Protein AF-A0A177HLP7-F1 (afdb_monomer_lite)

Organism: NCBI:txid1716141

pLDDT: mean 94.76, std 8.41, range [44.91, 98.31]

Structure (mmCIF, N/CA/C/O backbone):
data_AF-A0A177HLP7-F1
#
_entry.id   AF-A0A177HLP7-F1
#
loop_
_atom_site.group_PDB
_atom_site.id
_atom_site.type_symbol
_atom_site.label_atom_id
_atom_site.label_alt_id
_atom_site.label_comp_id
_atom_site.label_asym_id
_atom_site.label_entity_id
_atom_site.label_seq_id
_atom_site.pdbx_PDB_ins_code
_atom_site.Cartn_x
_atom_site.Cartn_y
_atom_site.Cartn_z
_atom_site.occupancy
_atom_site.B_iso_or_equiv
_atom_site.auth_seq_id
_atom_site.auth_comp_id
_atom_site.auth_asym_id
_atom_site.auth_atom_id
_atom_site.pdbx_PDB_model_num
ATOM 1 N N . MET A 1 1 ? -20.344 21.125 16.247 1.00 44.91 1 MET A N 1
ATOM 2 C CA . MET A 1 1 ? -20.320 20.098 15.185 1.00 44.91 1 MET A CA 1
ATOM 3 C C . MET A 1 1 ? -20.722 18.790 15.845 1.00 44.91 1 MET A C 1
ATOM 5 O O . MET A 1 1 ? -20.071 18.422 16.813 1.00 44.91 1 MET A O 1
ATOM 9 N N . SER A 1 2 ? -21.839 18.174 15.446 1.00 52.16 2 SER A N 1
ATOM 10 C CA . SER A 1 2 ? -22.228 16.844 15.954 1.00 52.16 2 SER A CA 1
ATOM 11 C C . SER A 1 2 ? -21.073 15.859 15.712 1.00 52.16 2 SER A C 1
ATOM 13 O O . SER A 1 2 ? -20.428 16.004 14.669 1.00 52.16 2 SER A O 1
ATOM 15 N N . PRO A 1 3 ? -20.762 14.903 16.610 1.00 56.22 3 PRO A N 1
ATOM 16 C CA . PRO A 1 3 ? -19.753 13.902 16.302 1.00 56.22 3 PRO A CA 1
ATOM 17 C C . PRO A 1 3 ? -20.235 13.139 15.069 1.00 56.22 3 PRO A C 1
ATOM 19 O O . PRO A 1 3 ? -21.320 12.556 15.076 1.00 56.22 3 PRO A O 1
ATOM 22 N N . THR A 1 4 ? -19.465 13.204 13.985 1.00 69.94 4 THR A N 1
ATOM 23 C CA . THR A 1 4 ? -19.700 12.400 12.788 1.00 69.94 4 THR A CA 1
ATOM 24 C C . THR A 1 4 ? -19.876 10.954 13.243 1.00 69.94 4 THR A C 1
ATOM 26 O O . THR A 1 4 ? -19.045 10.452 14.005 1.00 69.94 4 THR A O 1
ATOM 29 N N . SER A 1 5 ? -20.979 10.306 12.859 1.00 83.50 5 SER A N 1
ATOM 30 C CA . SER A 1 5 ? -21.214 8.903 13.205 1.00 83.50 5 SER A CA 1
ATOM 31 C C . SER A 1 5 ? -19.992 8.088 12.795 1.00 83.50 5 SER A C 1
ATOM 33 O O . SER A 1 5 ? -19.585 8.141 11.632 1.00 83.50 5 SER A O 1
ATOM 35 N N . ARG A 1 6 ? -19.384 7.380 13.749 1.00 93.31 6 ARG A N 1
ATOM 36 C CA . ARG A 1 6 ? -18.213 6.555 13.460 1.00 93.31 6 ARG A CA 1
ATOM 37 C C . ARG A 1 6 ? -18.594 5.403 12.530 1.00 93.31 6 ARG A C 1
ATOM 39 O O . ARG A 1 6 ? -19.712 4.898 12.598 1.00 93.31 6 ARG A O 1
ATOM 46 N N . VAL A 1 7 ? -17.665 4.993 11.675 1.00 97.06 7 VAL A N 1
ATOM 47 C CA . VAL A 1 7 ? -17.879 3.955 10.659 1.00 97.06 7 VAL A CA 1
ATOM 48 C C . VAL A 1 7 ? -17.278 2.620 11.091 1.00 97.06 7 VAL A C 1
ATOM 50 O O . VAL A 1 7 ? -16.302 2.585 11.839 1.00 97.06 7 VAL A O 1
ATOM 53 N N . GLY A 1 8 ? -17.856 1.515 10.615 1.00 97.81 8 GLY A N 1
ATOM 54 C CA . GLY A 1 8 ? -17.287 0.176 10.813 1.00 97.81 8 GLY A CA 1
ATOM 55 C C . GLY A 1 8 ? -16.086 -0.107 9.906 1.00 97.81 8 GLY A C 1
ATOM 56 O O . GLY A 1 8 ? -15.218 -0.886 10.280 1.00 97.81 8 GLY A O 1
ATOM 57 N N . ILE A 1 9 ? -16.017 0.549 8.741 1.00 97.44 9 ILE A N 1
ATOM 58 C CA . ILE A 1 9 ? -14.895 0.467 7.800 1.00 97.44 9 ILE A CA 1
ATOM 59 C C . ILE A 1 9 ? -14.521 1.880 7.354 1.00 97.44 9 ILE A C 1
ATOM 61 O O . ILE A 1 9 ? -15.386 2.630 6.902 1.00 97.44 9 ILE A O 1
ATOM 65 N N . ALA A 1 10 ? -13.241 2.228 7.458 1.00 97.81 10 ALA A N 1
ATOM 66 C CA . ALA A 1 10 ? -12.674 3.464 6.924 1.00 97.81 10 ALA A CA 1
ATOM 67 C C . ALA A 1 10 ? -11.608 3.105 5.882 1.00 97.81 10 ALA A C 1
ATOM 69 O O . ALA A 1 10 ? -10.745 2.273 6.154 1.00 97.81 10 ALA A O 1
ATOM 70 N N . ALA A 1 11 ? -11.674 3.692 4.686 1.00 98.12 11 ALA A N 1
ATOM 71 C CA . ALA A 1 11 ? -10.855 3.258 3.558 1.00 98.12 11 ALA A CA 1
ATOM 72 C C . ALA A 1 11 ? -10.055 4.400 2.923 1.00 98.12 11 ALA A C 1
ATOM 74 O O . ALA A 1 11 ? -10.560 5.511 2.766 1.00 98.12 11 ALA A O 1
ATOM 75 N N . CYS A 1 12 ? -8.831 4.090 2.501 1.00 98.25 12 CYS A N 1
ATOM 76 C CA . CYS A 1 12 ? -8.007 4.921 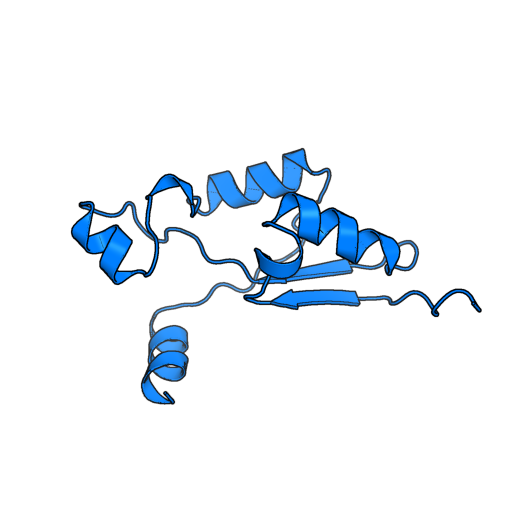1.632 1.00 98.25 12 CYS A CA 1
ATOM 77 C C . CYS A 1 12 ? -7.289 4.011 0.628 1.00 98.25 12 CYS A C 1
ATOM 79 O O . CYS A 1 12 ? -6.383 3.270 0.994 1.00 98.25 12 CYS A O 1
ATOM 81 N N . VAL A 1 13 ? -7.718 4.025 -0.633 1.00 97.75 13 VAL A N 1
ATOM 82 C CA . VAL A 1 13 ? -7.222 3.102 -1.664 1.00 97.75 13 VAL A CA 1
ATOM 83 C C . VAL A 1 13 ? -6.532 3.911 -2.755 1.00 97.75 13 VAL A C 1
ATOM 85 O O . VAL A 1 13 ? -7.197 4.664 -3.462 1.00 97.75 13 VAL A O 1
ATOM 88 N N . GLY A 1 14 ? -5.206 3.785 -2.863 1.00 95.69 14 GLY A N 1
ATOM 89 C CA . GLY A 1 14 ? -4.398 4.494 -3.861 1.00 95.69 14 GLY A CA 1
ATOM 90 C C . GLY A 1 14 ? -4.307 6.009 -3.643 1.00 95.69 14 GLY A C 1
ATOM 91 O O . GLY A 1 14 ? -4.115 6.749 -4.603 1.00 95.69 14 GLY A O 1
ATOM 92 N N . ALA A 1 15 ? -4.500 6.488 -2.408 1.00 97.38 15 ALA A N 1
ATOM 93 C CA . ALA A 1 15 ? -4.595 7.922 -2.112 1.00 97.38 15 ALA A CA 1
ATOM 94 C C . ALA A 1 15 ? -3.987 8.323 -0.756 1.00 97.38 15 ALA A C 1
ATOM 96 O O . ALA A 1 15 ? -4.370 9.333 -0.163 1.00 97.38 15 ALA A O 1
ATOM 97 N N . THR A 1 16 ? -3.034 7.553 -0.239 1.00 96.75 16 THR A N 1
ATOM 98 C CA . THR A 1 16 ? -2.424 7.808 1.078 1.00 96.75 16 THR A CA 1
ATOM 99 C C . THR A 1 16 ? -1.567 9.073 1.117 1.00 96.75 16 THR A C 1
ATOM 101 O O . THR A 1 16 ? -1.267 9.601 2.189 1.00 96.75 16 THR A O 1
ATOM 104 N N . CYS A 1 17 ? -1.266 9.656 -0.046 1.00 93.06 17 CYS A N 1
ATOM 105 C CA . CYS A 1 17 ? -0.715 11.002 -0.167 1.00 93.06 17 CYS A CA 1
ATOM 106 C C . CYS A 1 17 ? -1.578 12.072 0.531 1.00 93.06 17 CYS A C 1
ATOM 108 O O . CYS A 1 17 ? -1.027 13.052 1.028 1.00 93.06 17 CYS A O 1
ATOM 110 N N . ILE A 1 18 ? -2.897 11.863 0.669 1.00 94.12 18 ILE A N 1
ATOM 111 C CA . ILE A 1 18 ? -3.799 12.748 1.433 1.00 94.12 18 ILE A CA 1
ATOM 112 C C . ILE A 1 18 ? -3.378 12.832 2.910 1.00 94.12 18 ILE A C 1
ATOM 114 O O . ILE A 1 18 ? -3.524 13.879 3.539 1.00 94.12 18 ILE A O 1
ATOM 118 N N . GLY A 1 19 ? -2.842 11.739 3.459 1.00 95.00 19 GLY A N 1
ATOM 119 C CA . GLY A 1 19 ? -2.297 11.673 4.811 1.00 95.00 19 GLY A CA 1
ATOM 120 C C . GLY A 1 19 ? -0.786 11.881 4.890 1.00 95.00 19 GLY A C 1
ATOM 121 O O . GLY A 1 19 ? -0.225 11.691 5.962 1.00 95.00 19 GLY A O 1
ATOM 122 N N . GLY A 1 20 ? -0.107 12.236 3.795 1.00 95.19 20 GLY A N 1
ATOM 123 C CA . GLY A 1 20 ? 1.358 12.294 3.763 1.00 95.19 20 GLY A CA 1
ATOM 124 C C . GLY A 1 20 ? 2.030 10.916 3.852 1.00 95.19 20 GLY A C 1
ATOM 125 O O . GLY A 1 20 ? 3.121 10.808 4.405 1.00 95.19 20 GLY A O 1
ATOM 126 N N . GLY A 1 21 ? 1.373 9.870 3.341 1.00 95.00 21 GLY A N 1
ATOM 127 C CA . GLY A 1 21 ? 1.835 8.478 3.353 1.00 95.00 21 GLY A CA 1
ATOM 128 C C . GLY A 1 21 ? 1.048 7.585 4.319 1.00 95.00 21 GLY A C 1
ATOM 129 O O . GLY A 1 21 ? 0.064 8.016 4.936 1.00 95.00 21 GLY A O 1
ATOM 130 N N . VAL A 1 22 ? 1.489 6.329 4.457 1.00 96.56 22 VAL A N 1
ATOM 131 C CA . VAL A 1 22 ? 0.837 5.311 5.306 1.00 96.56 22 VAL A CA 1
ATOM 132 C C . VAL A 1 22 ? 0.625 5.790 6.751 1.00 96.56 22 VAL A C 1
ATOM 134 O O . VAL A 1 22 ? -0.520 5.731 7.208 1.00 96.56 22 VAL A O 1
ATOM 137 N N . PRO A 1 23 ? 1.637 6.317 7.479 1.00 97.25 23 PRO A N 1
ATOM 138 C CA . PRO A 1 23 ? 1.475 6.636 8.901 1.00 97.25 23 PRO A CA 1
ATOM 139 C C . PRO A 1 23 ? 0.396 7.686 9.167 1.00 97.25 23 PRO A C 1
ATOM 141 O O . PRO A 1 23 ? -0.465 7.509 10.031 1.00 97.25 23 PRO A O 1
ATOM 144 N N . GLY A 1 24 ? 0.403 8.776 8.396 1.00 97.75 24 GLY A N 1
ATOM 145 C CA . GLY A 1 24 ? -0.591 9.831 8.563 1.00 97.75 24 GLY A CA 1
ATOM 146 C C . GLY A 1 24 ? -1.972 9.411 8.064 1.00 97.75 24 GLY A C 1
ATOM 147 O O . GLY A 1 24 ? -2.974 9.785 8.669 1.00 97.75 24 GLY A O 1
ATOM 148 N N . THR A 1 25 ? -2.053 8.558 7.039 1.00 98.00 25 THR A N 1
ATOM 149 C CA . THR A 1 25 ? -3.330 7.976 6.599 1.00 98.00 25 THR A CA 1
ATOM 150 C C . THR A 1 25 ? -3.945 7.083 7.676 1.00 98.00 25 THR A C 1
ATOM 152 O O . THR A 1 25 ? -5.135 7.212 7.961 1.00 98.00 25 THR A O 1
ATOM 155 N N . VAL A 1 26 ? -3.150 6.230 8.331 1.00 98.00 26 VAL A N 1
ATOM 156 C CA . VAL A 1 26 ? -3.603 5.405 9.464 1.00 98.00 26 VAL A CA 1
ATOM 157 C C . VAL A 1 26 ? -4.174 6.279 10.583 1.00 98.00 26 VAL A C 1
ATOM 159 O O . VAL A 1 26 ? -5.278 6.025 11.070 1.00 98.00 26 VAL A O 1
ATOM 162 N N . GLU A 1 27 ? -3.468 7.345 10.959 1.00 97.38 27 GLU A N 1
ATOM 163 C CA . GLU A 1 27 ? -3.931 8.286 11.982 1.00 97.38 27 GLU A CA 1
ATOM 164 C C . GLU A 1 27 ? -5.236 8.993 11.577 1.00 97.38 27 GLU A C 1
ATOM 166 O O . GLU A 1 27 ? -6.154 9.130 12.389 1.00 97.38 27 GLU A O 1
ATOM 171 N N . LEU A 1 28 ? -5.365 9.400 10.310 1.00 96.38 28 LEU A N 1
ATOM 172 C CA . LEU A 1 28 ? -6.591 10.013 9.798 1.00 96.38 28 LEU A CA 1
ATOM 173 C C . LEU A 1 28 ? -7.784 9.051 9.855 1.00 96.38 28 LEU A C 1
ATOM 175 O O . LEU A 1 28 ? -8.844 9.431 10.358 1.00 96.38 28 LEU A O 1
ATOM 179 N N . LEU A 1 29 ? -7.623 7.812 9.385 1.00 97.19 29 LEU A N 1
AT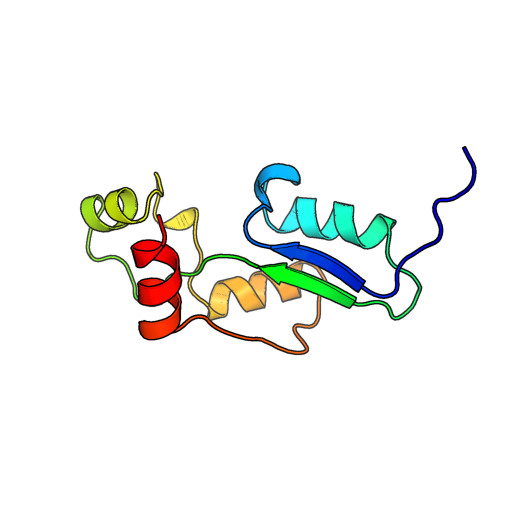OM 180 C CA . LEU A 1 29 ? -8.710 6.828 9.347 1.00 97.19 29 LEU A CA 1
ATOM 181 C C . LEU A 1 29 ? -9.156 6.406 10.757 1.00 97.19 29 LEU A C 1
ATOM 183 O O . LEU A 1 29 ? -10.359 6.277 11.007 1.00 97.19 29 LEU A O 1
ATOM 187 N N . ARG A 1 30 ? -8.221 6.269 11.710 1.00 96.31 30 ARG A N 1
ATOM 188 C CA . ARG A 1 30 ? -8.516 5.916 13.114 1.00 96.31 30 ARG A CA 1
ATOM 189 C C . ARG A 1 30 ? -9.513 6.864 13.781 1.00 96.31 30 ARG A C 1
ATOM 191 O O . ARG A 1 30 ? -10.338 6.421 14.580 1.00 96.31 30 ARG A O 1
ATOM 198 N N . ARG A 1 31 ? -9.500 8.152 13.428 1.00 95.31 31 ARG A N 1
ATOM 199 C CA . ARG A 1 31 ? -10.411 9.168 13.996 1.00 95.31 31 ARG A CA 1
ATOM 200 C C . ARG A 1 31 ? -11.878 8.918 13.649 1.00 95.31 31 ARG A C 1
ATOM 202 O O . ARG A 1 31 ? -12.761 9.321 14.406 1.00 95.31 31 ARG A O 1
ATOM 209 N N . SER A 1 32 ? -12.138 8.247 12.531 1.00 94.38 32 SER A N 1
ATOM 210 C CA . SER A 1 32 ? -13.487 7.954 12.043 1.00 94.38 32 SER A CA 1
ATOM 211 C C . SER A 1 32 ? -13.991 6.567 12.446 1.00 94.38 32 SER A C 1
ATOM 213 O O . SER A 1 32 ? -15.186 6.308 12.308 1.00 94.38 32 SER A O 1
ATOM 215 N N . LEU A 1 33 ? -13.130 5.684 12.963 1.00 96.25 33 LEU A N 1
ATOM 216 C CA . LEU A 1 33 ? -13.480 4.288 13.224 1.00 96.25 33 LEU A CA 1
ATOM 217 C C . LEU A 1 33 ? -14.228 4.064 14.538 1.00 96.25 33 LEU A C 1
ATOM 219 O O . LEU A 1 33 ? -13.837 4.530 15.615 1.00 96.25 33 LEU A O 1
ATOM 223 N N . ALA A 1 34 ? -15.312 3.295 14.446 1.00 96.31 34 ALA A N 1
ATOM 224 C CA . ALA A 1 34 ? -15.999 2.743 15.603 1.00 96.31 34 ALA A CA 1
ATOM 225 C C . ALA A 1 34 ? -15.086 1.737 16.335 1.00 96.31 34 ALA A C 1
ATOM 227 O O . ALA A 1 34 ? -14.205 1.147 15.704 1.00 96.31 34 ALA A O 1
ATOM 228 N N . PRO A 1 35 ? -15.270 1.515 17.651 1.00 94.25 35 PRO A N 1
ATOM 229 C CA . PRO A 1 35 ? -14.584 0.431 18.351 1.00 94.25 35 PRO A CA 1
ATOM 230 C C . PRO A 1 35 ? -14.787 -0.908 17.626 1.00 94.25 35 PRO A C 1
ATOM 232 O O . PRO A 1 35 ? -15.918 -1.258 17.294 1.00 94.25 35 PRO A O 1
ATOM 235 N N . GLY A 1 36 ? -13.697 -1.632 17.361 1.00 93.50 36 GLY A N 1
ATOM 236 C CA . GLY A 1 36 ? -13.721 -2.886 16.595 1.00 93.50 36 GLY A CA 1
ATOM 237 C C . GLY A 1 36 ? -13.874 -2.727 15.075 1.00 93.50 36 GLY A C 1
ATOM 238 O O . GLY A 1 36 ? -14.004 -3.730 14.382 1.00 93.50 36 GLY A O 1
ATOM 239 N N . GLY A 1 37 ? -13.877 -1.499 14.549 1.00 96.31 37 GLY A N 1
ATOM 240 C CA . GLY A 1 37 ? -13.892 -1.244 13.109 1.00 96.31 37 GLY A CA 1
ATOM 241 C C . GLY A 1 37 ? -12.548 -1.532 12.427 1.00 96.31 37 GLY A C 1
ATOM 242 O O . GLY A 1 37 ? -11.514 -1.652 13.081 1.00 96.31 37 GLY A O 1
ATOM 243 N N . MET A 1 38 ? -12.568 -1.608 11.096 1.00 97.56 38 MET A N 1
ATOM 244 C CA . MET A 1 38 ? -11.420 -1.985 10.264 1.00 97.56 38 MET A CA 1
ATOM 245 C C . MET A 1 38 ? -10.984 -0.861 9.322 1.00 97.56 38 MET A C 1
ATOM 247 O O . MET A 1 38 ? -11.807 -0.127 8.775 1.00 97.56 38 MET A O 1
ATOM 251 N N . MET A 1 39 ? -9.678 -0.760 9.079 1.00 97.81 39 MET A N 1
ATOM 252 C CA . MET A 1 39 ? -9.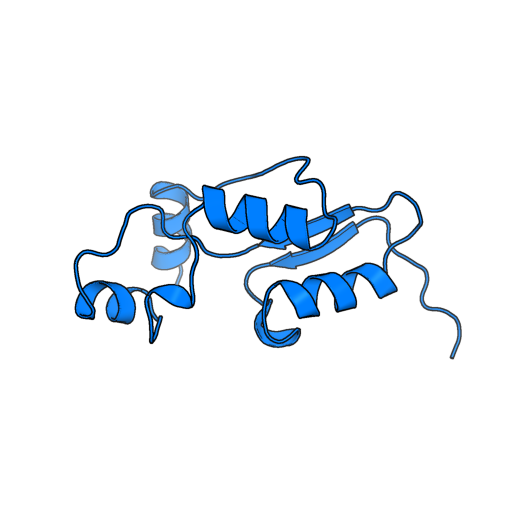141 0.074 8.002 1.00 97.81 39 MET A CA 1
ATOM 253 C C . MET A 1 39 ? -8.951 -0.759 6.737 1.00 97.81 39 MET A C 1
ATOM 255 O O . MET A 1 39 ? -8.503 -1.899 6.815 1.00 97.81 39 MET A O 1
ATOM 259 N N . LEU A 1 40 ? -9.243 -0.168 5.580 1.00 98.31 40 LEU A N 1
ATOM 260 C CA . LEU A 1 40 ? -8.863 -0.708 4.277 1.00 98.31 40 LEU A CA 1
ATOM 261 C C . LEU A 1 40 ? -7.885 0.262 3.615 1.00 98.31 40 LEU A C 1
ATOM 263 O O . LEU A 1 40 ? -8.265 1.378 3.260 1.00 98.31 40 LEU A O 1
ATOM 267 N N . ILE A 1 41 ? -6.634 -0.157 3.457 1.00 98.31 41 ILE A N 1
ATOM 268 C CA . ILE A 1 41 ? -5.583 0.669 2.864 1.00 98.31 41 ILE A CA 1
ATOM 269 C C . ILE A 1 41 ? -5.072 -0.022 1.602 1.00 98.31 41 ILE A C 1
ATOM 271 O O . ILE A 1 41 ? -4.660 -1.177 1.649 1.00 98.31 41 ILE A O 1
ATOM 275 N N . GLY A 1 42 ? -5.146 0.678 0.471 1.00 97.94 42 GLY A N 1
ATOM 276 C CA . GLY A 1 42 ? -4.584 0.223 -0.797 1.00 97.94 42 GLY A CA 1
ATOM 277 C C . GLY A 1 42 ? -3.298 0.975 -1.089 1.00 97.94 42 GLY A C 1
ATOM 278 O O . GLY A 1 42 ? -3.355 2.183 -1.316 1.00 97.94 42 GLY A O 1
ATOM 279 N N . GLU A 1 43 ? -2.179 0.256 -1.093 1.00 97.25 43 GLU A N 1
ATOM 280 C CA . GLU A 1 43 ? -0.834 0.805 -1.272 1.00 97.25 43 GLU A CA 1
ATOM 281 C C . GLU A 1 43 ? -0.030 -0.020 -2.277 1.00 97.25 43 GLU A C 1
ATOM 283 O O . GLU A 1 43 ? -0.191 -1.247 -2.329 1.00 97.25 43 GLU A O 1
ATOM 288 N N . PRO A 1 44 ? 0.830 0.617 -3.089 1.00 96.62 44 PRO A N 1
ATOM 289 C CA . PRO A 1 44 ? 1.743 -0.109 -3.946 1.00 96.62 44 PRO A CA 1
ATOM 290 C C . PRO A 1 44 ? 2.880 -0.720 -3.118 1.00 96.62 44 PRO A C 1
ATOM 292 O O . PRO A 1 44 ? 3.245 -0.240 -2.047 1.00 96.62 44 PRO A O 1
ATOM 295 N N . TYR A 1 45 ? 3.473 -1.780 -3.656 1.00 97.38 45 TYR A N 1
ATOM 296 C CA . TYR A 1 45 ? 4.668 -2.410 -3.108 1.00 97.38 45 TYR A CA 1
ATOM 297 C C . TYR A 1 45 ? 5.559 -2.906 -4.249 1.00 97.38 45 TYR A C 1
ATOM 299 O O . TYR A 1 45 ? 5.081 -3.211 -5.349 1.00 97.38 45 TYR A O 1
ATOM 307 N N . TRP A 1 46 ? 6.858 -3.047 -3.993 1.00 97.62 46 TRP A N 1
ATOM 308 C CA . TRP A 1 46 ? 7.766 -3.662 -4.956 1.00 97.62 46 TRP A CA 1
ATOM 309 C C . TRP A 1 46 ? 7.518 -5.168 -5.014 1.00 97.62 46 TRP A C 1
ATOM 311 O O . TRP A 1 46 ? 7.916 -5.922 -4.126 1.00 97.62 46 TRP A O 1
ATOM 321 N N . ARG A 1 47 ? 6.877 -5.639 -6.090 1.00 96.31 47 ARG A N 1
ATOM 322 C CA . ARG A 1 47 ? 6.727 -7.083 -6.352 1.00 96.31 47 ARG A CA 1
ATOM 323 C C . ARG A 1 47 ? 8.077 -7.768 -6.580 1.00 96.31 47 ARG A C 1
ATOM 325 O O . ARG A 1 47 ? 8.235 -8.954 -6.292 1.00 96.31 47 ARG A O 1
ATOM 332 N N . ARG A 1 48 ? 9.018 -7.034 -7.165 1.00 95.56 48 ARG A N 1
ATOM 333 C CA . ARG A 1 48 ? 10.419 -7.407 -7.342 1.00 95.56 48 ARG A CA 1
ATOM 334 C C . ARG A 1 48 ? 11.256 -6.170 -7.087 1.00 95.56 48 ARG A C 1
ATOM 336 O O . ARG A 1 48 ? 10.803 -5.063 -7.361 1.00 95.56 48 ARG A O 1
ATOM 343 N N . GLU A 1 49 ? 12.470 -6.403 -6.623 1.00 95.50 49 GLU A N 1
ATOM 344 C CA . GLU A 1 49 ? 13.506 -5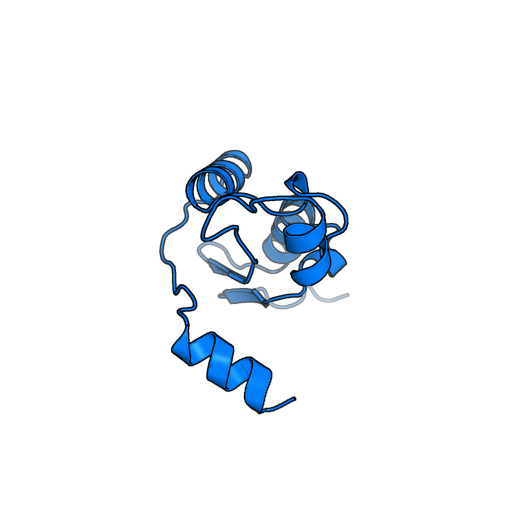.385 -6.549 1.00 95.50 49 GLU A CA 1
ATOM 345 C C . GLU A 1 49 ? 13.688 -4.716 -7.931 1.00 95.50 49 GLU A C 1
ATOM 347 O O . GLU A 1 49 ? 13.901 -5.439 -8.915 1.00 95.50 49 GLU A O 1
ATOM 352 N N . PRO A 1 50 ? 13.556 -3.380 -8.046 1.00 96.50 50 PRO A N 1
ATOM 353 C CA . PRO A 1 50 ? 13.816 -2.686 -9.302 1.00 96.50 50 PRO A CA 1
ATOM 354 C C . PRO A 1 50 ? 15.300 -2.801 -9.673 1.00 96.50 50 PRO A C 1
ATOM 356 O O . PRO A 1 50 ? 16.178 -2.709 -8.821 1.00 96.50 50 PRO A O 1
ATOM 359 N N . LEU A 1 51 ? 15.581 -3.022 -10.959 1.00 96.25 51 LEU A N 1
ATOM 360 C CA . LEU A 1 51 ? 16.943 -3.260 -11.457 1.00 96.25 51 LEU A CA 1
ATOM 361 C C . LEU A 1 51 ? 17.815 -2.001 -11.423 1.00 96.25 51 LEU A C 1
ATOM 363 O O . LEU A 1 51 ? 19.019 -2.082 -11.187 1.00 96.25 51 LEU A O 1
ATOM 367 N N . ASP A 1 52 ? 17.208 -0.851 -11.700 1.00 97.56 52 ASP A N 1
ATOM 368 C CA . ASP A 1 52 ? 17.880 0.430 -11.851 1.00 97.56 52 ASP A CA 1
ATOM 369 C C . ASP A 1 52 ? 16.916 1.605 -11.613 1.00 97.56 52 ASP A C 1
ATOM 371 O O . ASP A 1 52 ? 15.704 1.438 -11.451 1.00 97.56 52 ASP A O 1
ATOM 375 N N . GLN A 1 53 ? 17.474 2.817 -11.603 1.00 97.62 53 GLN A N 1
ATOM 376 C CA . GLN A 1 53 ? 16.717 4.059 -11.441 1.00 97.62 53 GLN A CA 1
ATOM 377 C C . GLN A 1 53 ? 15.703 4.278 -12.579 1.00 97.62 53 GLN A C 1
ATOM 379 O O . GLN A 1 53 ? 14.611 4.781 -12.330 1.00 97.62 53 GLN A O 1
ATOM 384 N N . ALA A 1 54 ? 16.012 3.839 -13.804 1.00 98.19 54 ALA A N 1
ATOM 385 C CA . ALA A 1 54 ? 15.081 3.937 -14.928 1.00 98.19 54 ALA A CA 1
ATOM 386 C C . ALA A 1 54 ? 13.813 3.097 -14.693 1.00 98.19 54 ALA A C 1
ATOM 388 O O . ALA A 1 54 ? 12.712 3.531 -15.024 1.00 98.19 54 ALA A O 1
ATOM 389 N N . THR A 1 55 ? 13.946 1.921 -14.069 1.00 97.56 55 THR A N 1
ATOM 390 C CA . THR A 1 55 ? 12.815 1.079 -13.656 1.00 97.56 55 THR A CA 1
ATOM 391 C C . THR A 1 55 ? 11.966 1.766 -12.582 1.00 97.56 55 THR A C 1
ATOM 393 O O . THR A 1 55 ? 10.741 1.716 -12.652 1.00 97.56 55 THR A O 1
ATOM 396 N N . VAL A 1 56 ? 12.597 2.433 -11.608 1.00 97.88 56 VAL A N 1
ATOM 397 C CA . VAL A 1 56 ? 11.900 3.187 -10.546 1.00 97.88 56 VAL A CA 1
ATOM 398 C C . VAL A 1 56 ? 11.068 4.327 -11.144 1.00 97.88 56 VAL A C 1
ATOM 400 O O . VAL A 1 56 ? 9.874 4.437 -10.858 1.00 97.88 56 VAL A O 1
ATOM 403 N N . GLU A 1 57 ? 11.671 5.112 -12.037 1.00 97.81 57 GLU A N 1
ATOM 404 C CA . GLU A 1 57 ? 11.016 6.229 -12.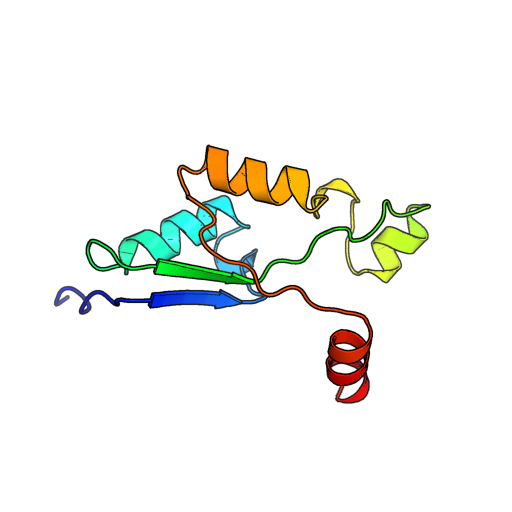728 1.00 97.81 57 GLU A CA 1
ATOM 405 C C . GLU A 1 57 ? 9.887 5.756 -13.654 1.00 97.81 57 GLU A C 1
ATOM 407 O O . GLU A 1 57 ? 8.820 6.370 -13.695 1.00 97.81 57 GLU A O 1
ATOM 412 N N . ALA A 1 58 ? 10.072 4.626 -14.347 1.00 96.19 58 ALA A N 1
ATOM 413 C CA . ALA A 1 58 ? 9.031 4.005 -15.168 1.00 96.19 58 ALA A CA 1
ATOM 414 C C . ALA A 1 58 ? 7.833 3.501 -14.340 1.00 96.19 58 ALA A C 1
ATOM 416 O O . ALA A 1 58 ? 6.732 3.374 -14.871 1.00 96.19 58 ALA A O 1
ATOM 417 N N . CYS A 1 59 ? 8.027 3.251 -13.042 1.00 95.94 59 CYS A N 1
ATOM 418 C CA . CYS A 1 59 ? 6.964 2.966 -12.077 1.00 95.94 59 CYS A CA 1
ATOM 419 C C . CYS A 1 59 ? 6.420 4.229 -11.383 1.00 95.94 59 CYS A C 1
ATOM 421 O O . CYS A 1 59 ? 5.720 4.117 -10.378 1.00 95.94 59 CYS A O 1
ATOM 423 N N . HIS A 1 60 ? 6.710 5.417 -11.922 1.00 94.62 60 HIS A N 1
ATOM 424 C CA . HIS A 1 60 ? 6.253 6.721 -11.433 1.00 94.62 60 HIS A CA 1
ATOM 425 C C . HIS A 1 60 ? 6.757 7.113 -10.038 1.00 94.62 60 HIS A C 1
ATOM 427 O O . HIS A 1 60 ? 6.173 7.995 -9.409 1.00 94.62 60 HIS A O 1
ATOM 433 N N . MET A 1 61 ? 7.843 6.502 -9.566 1.00 96.12 61 MET A N 1
ATOM 434 C CA . MET A 1 61 ? 8.498 6.869 -8.309 1.00 96.12 61 MET A CA 1
ATOM 435 C C . MET A 1 61 ? 9.762 7.678 -8.579 1.00 96.12 61 MET A C 1
ATOM 437 O O . MET A 1 61 ? 10.425 7.471 -9.595 1.00 96.12 61 MET A O 1
ATOM 441 N N . SER A 1 62 ? 10.129 8.581 -7.666 1.00 95.81 62 SER A N 1
ATOM 442 C CA . SER A 1 62 ? 11.395 9.324 -7.809 1.00 95.81 62 SER A CA 1
ATOM 443 C C . SER A 1 62 ? 12.563 8.567 -7.180 1.00 95.81 62 SER A C 1
ATOM 445 O O . SER A 1 62 ? 13.694 8.640 -7.662 1.00 95.81 62 SER A O 1
ATOM 447 N N . ARG A 1 63 ? 12.299 7.822 -6.103 1.00 95.81 63 ARG A N 1
ATOM 448 C CA . ARG A 1 63 ? 13.297 7.047 -5.362 1.00 95.81 63 ARG A CA 1
ATOM 449 C C . ARG A 1 63 ? 12.759 5.662 -5.039 1.00 95.81 63 ARG A C 1
ATOM 451 O O . ARG A 1 63 ? 11.576 5.490 -4.760 1.00 95.81 63 ARG A O 1
ATOM 458 N N . LYS A 1 64 ? 13.647 4.667 -5.034 1.00 95.44 64 LYS A N 1
ATOM 459 C CA . LYS A 1 64 ? 13.283 3.277 -4.734 1.00 95.44 64 LYS A CA 1
ATOM 460 C C . LYS A 1 64 ? 12.590 3.141 -3.371 1.00 95.44 64 LYS A C 1
ATOM 462 O O . LYS A 1 64 ? 11.628 2.395 -3.259 1.00 95.44 64 LYS A O 1
ATOM 467 N N . ASP A 1 65 ? 13.082 3.842 -2.357 1.00 93.62 65 ASP A N 1
ATOM 468 C CA . ASP A 1 65 ? 12.625 3.775 -0.964 1.00 93.62 65 ASP A CA 1
ATOM 469 C C . ASP A 1 65 ? 11.322 4.553 -0.690 1.00 93.62 65 ASP A C 1
ATOM 471 O O . ASP A 1 65 ? 10.880 4.613 0.453 1.00 93.62 65 ASP A O 1
ATOM 475 N N . GLU A 1 66 ? 10.678 5.123 -1.716 1.00 93.25 66 GLU A N 1
ATOM 476 C CA . GLU A 1 66 ? 9.291 5.616 -1.623 1.00 93.25 66 GLU A CA 1
ATOM 477 C C . GLU A 1 66 ? 8.270 4.473 -1.562 1.00 93.25 66 GLU A C 1
ATOM 479 O O . GLU A 1 66 ? 7.177 4.646 -1.026 1.00 93.25 66 GLU A O 1
ATOM 484 N N . ILE A 1 67 ? 8.633 3.304 -2.093 1.00 94.56 67 ILE A N 1
ATOM 485 C CA . ILE A 1 67 ? 7.826 2.088 -2.061 1.00 94.56 67 ILE A CA 1
ATOM 486 C C . ILE A 1 67 ? 8.613 1.002 -1.327 1.00 94.56 67 ILE A C 1
ATOM 488 O O . ILE A 1 67 ? 9.810 0.818 -1.543 1.00 94.56 67 ILE A O 1
ATOM 492 N N . LEU A 1 68 ? 7.922 0.240 -0.482 1.00 97.19 68 LEU A N 1
ATOM 493 C CA . LEU A 1 68 ? 8.504 -0.878 0.254 1.00 97.19 68 LEU A CA 1
ATOM 494 C C . LEU A 1 68 ? 8.256 -2.214 -0.470 1.00 97.19 68 LEU A C 1
ATOM 496 O O . LEU A 1 68 ? 7.237 -2.380 -1.149 1.00 97.19 68 LEU A O 1
ATOM 500 N N . PRO A 1 69 ? 9.145 -3.209 -0.327 1.00 98.00 69 PRO A N 1
ATOM 501 C CA . PRO A 1 69 ? 8.803 -4.610 -0.552 1.00 98.00 69 PRO A CA 1
ATOM 502 C C . PRO A 1 69 ? 7.643 -5.053 0.353 1.00 98.00 69 PRO A C 1
ATOM 504 O O . PRO A 1 69 ? 7.453 -4.516 1.442 1.00 98.00 69 PRO A O 1
ATOM 507 N N . LEU A 1 70 ? 6.883 -6.073 -0.064 1.00 98.00 70 LEU A N 1
ATOM 508 C CA . LEU A 1 70 ? 5.709 -6.531 0.694 1.00 98.00 70 LEU A CA 1
ATOM 509 C C . LEU A 1 70 ? 6.012 -6.890 2.168 1.00 98.00 70 LEU A C 1
ATOM 511 O O . LEU A 1 70 ? 5.235 -6.466 3.019 1.00 98.00 70 LEU A O 1
ATOM 515 N N . PRO A 1 71 ? 7.099 -7.618 2.510 1.00 97.88 71 PRO A N 1
ATOM 516 C CA . PRO A 1 71 ? 7.405 -7.917 3.911 1.00 97.88 71 PRO A CA 1
ATOM 517 C C . PRO A 1 71 ? 7.625 -6.657 4.757 1.00 97.88 71 PRO A C 1
ATOM 519 O O . PRO A 1 71 ? 7.039 -6.529 5.825 1.00 97.88 71 PRO A O 1
ATOM 522 N N . GLU A 1 72 ? 8.386 -5.693 4.238 1.00 98.06 72 GLU A N 1
ATOM 523 C CA . GLU A 1 72 ? 8.676 -4.430 4.928 1.00 98.06 72 GLU A CA 1
ATOM 524 C C . GLU A 1 72 ? 7.419 -3.558 5.063 1.00 98.06 72 GLU A C 1
ATOM 526 O O . GLU A 1 72 ? 7.224 -2.896 6.077 1.00 98.06 72 GLU A O 1
ATOM 531 N N . LEU A 1 73 ? 6.515 -3.589 4.076 1.00 97.44 73 LEU A N 1
ATOM 532 C CA . LEU A 1 73 ? 5.223 -2.907 4.176 1.00 97.44 73 LEU A CA 1
ATOM 533 C C . LEU A 1 73 ? 4.347 -3.498 5.295 1.00 97.44 73 LEU A C 1
ATOM 535 O O . LEU A 1 73 ? 3.679 -2.752 6.008 1.00 97.44 73 LEU A O 1
ATOM 539 N N . LEU A 1 74 ? 4.353 -4.824 5.468 1.00 98.00 74 LEU A N 1
ATOM 540 C CA . LEU A 1 74 ? 3.630 -5.490 6.557 1.00 98.00 74 LEU A CA 1
ATOM 541 C C . LEU A 1 74 ? 4.216 -5.147 7.927 1.00 98.00 74 LEU A C 1
ATOM 543 O O . LEU A 1 74 ? 3.463 -4.832 8.847 1.00 98.00 74 LEU A O 1
ATOM 547 N N . GLU A 1 75 ? 5.544 -5.171 8.046 1.00 98.19 75 GLU A N 1
ATOM 548 C CA . GLU A 1 75 ? 6.253 -4.744 9.257 1.00 98.19 75 GLU A CA 1
ATOM 549 C C . GLU A 1 75 ? 5.925 -3.287 9.595 1.00 98.19 75 GLU A C 1
ATOM 551 O O . GLU A 1 75 ? 5.582 -2.986 10.735 1.00 98.19 75 GLU A O 1
ATOM 556 N N . HIS A 1 76 ? 5.891 -2.408 8.591 1.00 97.31 76 HIS A N 1
ATOM 557 C CA . HIS A 1 76 ? 5.532 -1.004 8.767 1.00 97.31 76 HIS A CA 1
ATOM 558 C C . HIS A 1 76 ? 4.105 -0.822 9.317 1.00 97.31 76 HIS A C 1
ATOM 560 O O . HIS A 1 76 ? 3.884 0.018 10.189 1.00 97.31 76 HIS A O 1
ATOM 566 N N . PHE A 1 77 ? 3.123 -1.620 8.880 1.00 98.19 77 PHE A N 1
ATOM 567 C CA . PHE A 1 77 ? 1.800 -1.620 9.519 1.00 98.19 77 PHE A CA 1
ATOM 568 C C . PHE A 1 77 ? 1.856 -2.129 10.968 1.00 98.19 77 PHE A C 1
ATOM 570 O O . PHE A 1 77 ? 1.205 -1.546 11.840 1.00 98.19 77 PHE A O 1
ATOM 577 N N . GLY A 1 78 ? 2.662 -3.158 11.240 1.00 98.06 78 GLY A N 1
ATOM 578 C CA . GLY A 1 78 ? 2.906 -3.663 12.593 1.00 98.06 78 GLY A CA 1
ATOM 579 C C . GLY A 1 78 ? 3.473 -2.592 13.530 1.00 98.06 78 GLY A C 1
ATOM 580 O O . GLY A 1 78 ? 2.942 -2.391 14.623 1.00 98.06 78 GLY A O 1
ATOM 581 N N . ASP A 1 79 ? 4.466 -1.828 13.073 1.00 98.31 79 ASP A N 1
ATOM 582 C CA . ASP A 1 79 ? 5.078 -0.717 13.817 1.00 98.31 79 ASP A CA 1
ATOM 583 C C . ASP A 1 79 ? 4.079 0.408 14.134 1.00 98.31 79 ASP A C 1
ATOM 585 O O . ASP A 1 79 ? 4.193 1.100 15.148 1.00 98.31 79 ASP A O 1
ATOM 589 N N . LEU A 1 80 ? 3.046 0.569 13.301 1.00 97.94 80 LEU A N 1
ATOM 590 C CA . LEU A 1 80 ? 1.942 1.505 13.532 1.00 97.94 80 LEU A CA 1
ATOM 591 C C . LEU A 1 80 ? 0.877 0.957 14.498 1.00 97.94 80 LEU A C 1
ATOM 593 O O . LEU A 1 80 ? -0.111 1.651 14.780 1.00 97.94 80 LEU A O 1
ATOM 597 N N . GLY A 1 81 ? 1.050 -0.262 15.015 1.00 97.38 81 GLY A N 1
ATOM 598 C CA . GLY A 1 81 ? 0.093 -0.953 15.877 1.00 97.38 81 GLY A CA 1
ATOM 599 C C . GLY A 1 81 ? -1.139 -1.441 15.117 1.00 97.38 81 GLY A C 1
ATOM 600 O O . GLY A 1 81 ? -2.255 -1.369 15.639 1.00 97.38 81 GLY A O 1
ATOM 601 N N . CYS A 1 82 ? -0.969 -1.832 13.854 1.00 97.25 82 CYS A N 1
ATOM 602 C CA . CYS A 1 82 ? -2.013 -2.436 13.039 1.00 97.25 82 CYS A CA 1
ATOM 603 C C . CYS A 1 82 ? -1.730 -3.922 12.831 1.00 97.25 82 CYS A C 1
ATOM 605 O O . CYS A 1 82 ? -0.675 -4.291 12.325 1.00 97.25 82 CYS A O 1
ATOM 607 N N . ASP A 1 83 ? -2.724 -4.757 13.121 1.00 97.19 83 ASP A N 1
ATOM 608 C CA . ASP A 1 83 ? -2.721 -6.148 12.685 1.00 97.19 83 ASP A CA 1
ATOM 609 C C . ASP A 1 83 ? -3.245 -6.223 11.246 1.00 97.19 83 ASP A C 1
ATOM 611 O O . ASP A 1 83 ? -4.384 -5.832 10.960 1.00 97.19 83 ASP A O 1
ATOM 615 N N . VAL A 1 84 ? -2.424 -6.729 10.323 1.00 97.62 84 VAL A N 1
ATOM 616 C CA . VAL A 1 84 ? -2.867 -7.021 8.953 1.00 97.62 84 VAL A CA 1
ATOM 617 C C . VAL A 1 84 ? -3.626 -8.343 8.969 1.00 97.62 84 VAL A C 1
ATOM 619 O O . VAL A 1 84 ? -3.035 -9.419 8.943 1.00 97.62 84 VAL A O 1
ATOM 622 N N . VAL A 1 85 ? -4.952 -8.252 9.054 1.00 97.44 85 VAL A N 1
ATOM 623 C CA . VAL A 1 85 ? -5.835 -9.424 9.179 1.00 97.44 85 VAL A CA 1
ATOM 624 C C . VAL A 1 85 ? -6.226 -10.048 7.843 1.00 97.44 85 VAL A C 1
ATOM 626 O O . VAL A 1 85 ? -6.617 -11.210 7.825 1.00 97.44 85 VAL A O 1
ATOM 629 N N . GLU A 1 86 ? -6.150 -9.292 6.743 1.00 97.88 86 GLU A N 1
ATOM 630 C CA . GLU A 1 86 ? -6.385 -9.820 5.400 1.00 97.88 86 GLU A CA 1
ATOM 631 C C . GLU A 1 86 ? -5.724 -8.965 4.309 1.00 97.88 86 GLU A C 1
ATOM 633 O O . GLU A 1 86 ? -5.526 -7.761 4.494 1.00 97.88 86 GLU A O 1
ATOM 638 N N . MET A 1 87 ? -5.410 -9.574 3.160 1.00 97.88 87 MET A N 1
ATOM 639 C CA . MET A 1 87 ? -4.891 -8.877 1.977 1.00 97.88 87 MET A CA 1
ATOM 640 C C . MET A 1 87 ? -5.457 -9.418 0.664 1.00 97.88 87 MET A C 1
ATOM 642 O O . MET A 1 87 ? -5.507 -10.623 0.434 1.00 97.88 87 MET A O 1
ATOM 646 N N . VAL A 1 88 ? -5.762 -8.505 -0.262 1.00 98.12 88 VAL A N 1
ATOM 647 C CA . VAL A 1 88 ? -6.058 -8.829 -1.663 1.00 98.12 88 VAL A CA 1
ATOM 648 C C . VAL A 1 88 ? -5.019 -8.138 -2.537 1.00 98.12 88 VAL A C 1
ATOM 650 O O . VAL A 1 88 ? -4.999 -6.913 -2.635 1.00 98.12 88 VAL A O 1
ATOM 653 N N . LEU A 1 89 ? -4.129 -8.925 -3.142 1.00 97.88 89 LEU A N 1
ATOM 654 C CA . LEU A 1 89 ? -3.008 -8.412 -3.927 1.00 97.88 89 LEU A CA 1
ATOM 655 C C . LEU A 1 89 ? -3.363 -8.340 -5.412 1.00 97.88 89 LEU A C 1
ATOM 657 O O . LEU A 1 89 ? -3.982 -9.254 -5.956 1.00 97.88 89 LEU A O 1
ATOM 661 N N . ALA A 1 90 ? -2.911 -7.276 -6.072 1.00 97.19 90 ALA A N 1
ATOM 662 C CA . ALA A 1 90 ? -2.966 -7.188 -7.523 1.00 97.19 90 ALA A CA 1
ATOM 663 C C . ALA A 1 90 ? -1.996 -8.194 -8.167 1.00 97.19 90 ALA A C 1
ATOM 665 O O . ALA A 1 90 ? -0.859 -8.390 -7.731 1.00 97.19 90 ALA A O 1
ATOM 666 N N . ASP A 1 91 ? -2.443 -8.798 -9.256 1.00 95.88 91 ASP A N 1
ATOM 667 C CA . ASP A 1 91 ? -1.653 -9.625 -10.161 1.00 95.88 91 ASP A CA 1
ATOM 668 C C . ASP A 1 91 ? -1.430 -8.917 -11.510 1.00 95.88 91 ASP A C 1
ATOM 670 O O . ASP A 1 91 ? -1.746 -7.743 -11.683 1.00 95.88 91 ASP A O 1
ATOM 674 N N . ARG A 1 92 ? -0.830 -9.615 -12.482 1.00 95.62 92 ARG A N 1
ATOM 675 C CA . ARG A 1 92 ? -0.575 -9.013 -13.801 1.00 95.62 92 ARG A CA 1
ATOM 676 C C . ARG A 1 92 ? -1.872 -8.718 -14.549 1.00 95.62 92 ARG A C 1
ATOM 678 O O . ARG A 1 92 ? -1.992 -7.641 -15.110 1.00 95.62 92 ARG A O 1
ATOM 685 N N . ASP A 1 93 ? -2.837 -9.629 -14.504 1.00 97.19 93 ASP A N 1
ATOM 686 C CA . ASP A 1 93 ? -4.073 -9.514 -15.281 1.00 97.19 93 ASP A CA 1
ATOM 687 C C . ASP A 1 93 ? -4.968 -8.376 -14.759 1.00 97.19 93 ASP A C 1
ATOM 689 O O . ASP A 1 93 ? -5.624 -7.671 -15.527 1.00 97.19 93 ASP A O 1
ATOM 693 N N . SER A 1 94 ? -4.999 -8.168 -13.440 1.00 96.44 94 SER A N 1
ATOM 694 C CA . SER A 1 94 ? -5.678 -7.030 -12.813 1.00 96.44 94 SER A CA 1
ATOM 695 C C . SER A 1 94 ? -5.004 -5.696 -13.143 1.00 96.44 94 SER A C 1
ATOM 697 O O . SER A 1 94 ? -5.718 -4.729 -13.413 1.00 96.44 94 SER A O 1
ATOM 699 N N . TRP A 1 95 ? -3.667 -5.649 -13.207 1.00 95.44 95 TRP A N 1
ATOM 700 C CA . TRP A 1 95 ? -2.929 -4.480 -13.698 1.00 95.44 95 TRP A CA 1
ATOM 701 C C . TRP A 1 95 ? -3.181 -4.211 -15.184 1.00 95.44 95 TRP A C 1
ATOM 703 O O . TRP A 1 95 ? -3.479 -3.072 -15.537 1.00 95.44 95 TRP A O 1
ATOM 713 N N . ASP A 1 96 ? -3.155 -5.238 -16.037 1.00 96.69 96 ASP A N 1
ATOM 714 C CA . ASP A 1 96 ? -3.459 -5.105 -17.466 1.00 96.69 96 ASP A CA 1
ATOM 715 C C . ASP A 1 96 ? -4.871 -4.533 -17.661 1.00 96.69 96 ASP A C 1
ATOM 717 O O . ASP A 1 96 ? -5.064 -3.608 -18.445 1.00 96.69 96 ASP A O 1
ATOM 721 N N . ARG A 1 97 ? -5.859 -5.007 -16.886 1.00 96.88 97 ARG A N 1
ATOM 722 C CA . ARG A 1 97 ? -7.230 -4.470 -16.911 1.00 96.88 97 ARG A CA 1
ATOM 723 C C . ARG A 1 97 ? -7.301 -3.006 -16.472 1.00 96.88 97 ARG A C 1
ATOM 725 O O . ARG A 1 97 ? -8.065 -2.244 -17.056 1.00 96.88 97 ARG A O 1
ATOM 732 N N . TYR A 1 98 ? -6.556 -2.630 -15.434 1.00 94.69 98 TYR A N 1
ATOM 733 C CA . TYR A 1 98 ? -6.532 -1.258 -14.926 1.00 94.69 98 TYR A CA 1
ATOM 734 C C . TYR A 1 98 ? -5.884 -0.287 -15.918 1.00 94.69 98 TYR A C 1
ATOM 736 O O . TYR A 1 98 ? -6.412 0.802 -16.128 1.00 94.69 98 TYR A O 1
ATOM 744 N N . VAL A 1 99 ? -4.768 -0.679 -16.539 1.00 94.25 99 VAL A N 1
ATOM 745 C CA . VAL A 1 99 ? -4.019 0.170 -17.476 1.00 94.25 99 VAL A CA 1
ATOM 746 C C . VAL A 1 99 ? -4.701 0.238 -18.840 1.00 94.25 99 VAL A C 1
ATOM 748 O O . VAL A 1 99 ? -4.794 1.315 -19.411 1.00 94.25 99 VAL A O 1
ATOM 751 N N . ALA A 1 100 ? -5.231 -0.876 -19.357 1.00 95.38 100 ALA A N 1
ATOM 752 C CA . ALA A 1 100 ? -5.886 -0.906 -20.669 1.00 95.38 100 ALA A CA 1
ATOM 753 C C . ALA A 1 100 ? -7.170 -0.060 -20.742 1.00 95.38 100 ALA A C 1
ATOM 755 O O . ALA A 1 100 ? -7.656 0.222 -21.835 1.00 95.38 100 ALA A O 1
ATOM 756 N N . ALA A 1 101 ? -7.741 0.304 -19.594 1.00 90.56 101 ALA A N 1
ATOM 757 C CA . ALA A 1 101 ? -8.921 1.156 -19.506 1.00 90.56 101 ALA A CA 1
ATOM 758 C C . ALA A 1 101 ? -8.604 2.667 -19.498 1.00 90.56 101 ALA A C 1
ATOM 760 O O . ALA A 1 101 ? -9.549 3.456 -19.429 1.00 90.56 101 ALA A O 1
ATOM 761 N N . GLN A 1 102 ? -7.324 3.063 -19.518 1.00 83.31 102 GLN A N 1
ATOM 762 C CA . GLN A 1 102 ? -6.873 4.461 -19.436 1.00 83.31 102 GLN A CA 1
ATOM 763 C C . GLN A 1 102 ? -6.524 5.073 -20.791 1.00 83.31 102 GLN A C 1
ATOM 765 O O . GLN A 1 102 ? -6.150 4.322 -21.719 1.00 83.31 102 GLN A O 1
#

Sequence (102 aa):
MSPTSRVGIAACVGATCIGGGVPGTVELLRRSLAPGGMMLIGEPYWRREPLDQATVEACHMSRKDEILPL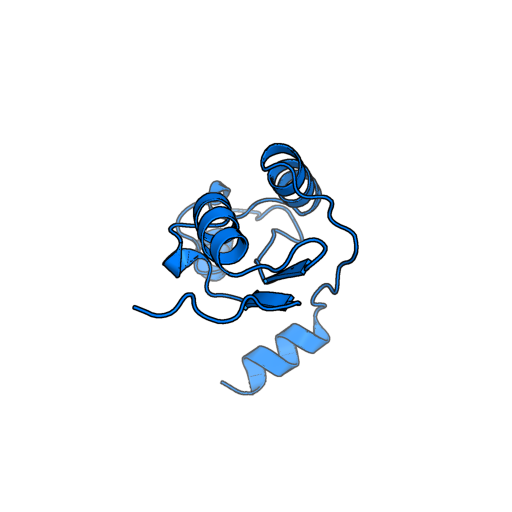PELLEHFGDLGCDVVEMVLADRDSWDRYVAAQ

InterPro domains:
  IPR029063 S-adenosyl-L-methionine-dependent methyltransferase superfamily [G3DSA:3.40.50.150] (1-102)
  IPR029063 S-adenosyl-L-methionine-dependent methyltransferase superfamily [SSF53335] (12-97)

Radius of gyration: 15.66 Å; chains: 1; bounding box: 40×30×39 Å

Foldseek 3Di:
DPQDAADLEFEDAPHCVVLVHDLRSVVVRVSRHDVNHDYHYHDDAPPDQQPDCVSCVVVVHNDSVVHYHPVVVCVVCVVSVDDCPDDDDDDPVNVCVVVVVD

Secondary structure (DSSP, 8-state):
-PPPPPEEEEEEES-GGGGTSHHHHHHHHHTTEEEEEEEEEE---BSS--SSHHHHHHTT-SSGGGS-BHHHHHHHHHHTT----------HHHHHHHHHT-